Protein AF-A0A497N2C2-F1 (afdb_monomer_lite)

Foldseek 3Di:
DDADPVVQWDADPPPRDIHHPVVVVVVCVVPDDPVVVVVVVVVVVVVVVVVVVVD

Structure (mmCIF, N/CA/C/O backbone):
data_AF-A0A497N2C2-F1
#
_entry.id   AF-A0A497N2C2-F1
#
loop_
_atom_site.group_PDB
_atom_site.id
_atom_site.type_symbol
_atom_site.label_atom_id
_atom_site.label_alt_id
_atom_site.label_comp_id
_atom_site.label_asym_id
_atom_site.label_entity_id
_atom_site.label_seq_id
_atom_site.pdbx_P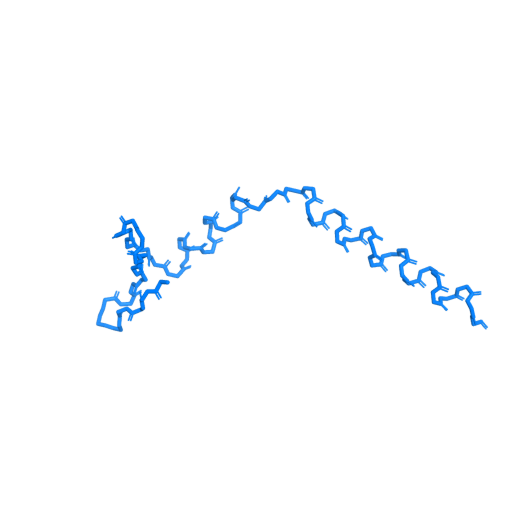DB_ins_code
_atom_site.Cartn_x
_atom_site.Cartn_y
_atom_site.Cartn_z
_atom_site.occupancy
_atom_site.B_iso_or_equiv
_atom_site.auth_seq_id
_atom_site.auth_comp_id
_atom_site.auth_asym_id
_atom_site.auth_atom_id
_atom_site.pdbx_PDB_model_num
ATOM 1 N N . MET A 1 1 ? -1.066 -4.608 -12.163 1.00 84.38 1 MET A N 1
ATOM 2 C CA . MET A 1 1 ? 0.322 -4.216 -12.489 1.00 84.38 1 MET A CA 1
ATOM 3 C C . MET A 1 1 ? 1.133 -5.479 -12.750 1.00 84.38 1 MET A C 1
ATOM 5 O O . MET A 1 1 ? 0.746 -6.526 -12.246 1.00 84.38 1 MET A O 1
ATOM 9 N N . ILE A 1 2 ? 2.172 -5.408 -13.573 1.00 93.12 2 ILE A N 1
ATOM 10 C CA . ILE A 1 2 ? 3.139 -6.483 -13.840 1.00 93.12 2 ILE A CA 1
ATOM 11 C C . ILE A 1 2 ? 4.460 -6.042 -13.218 1.00 93.12 2 ILE A C 1
ATOM 13 O O . ILE A 1 2 ? 4.805 -4.875 -13.344 1.00 93.12 2 ILE A O 1
ATOM 17 N N . TYR A 1 3 ? 5.171 -6.934 -12.534 1.00 94.12 3 TYR A N 1
ATOM 18 C CA . TYR A 1 3 ? 6.513 -6.646 -12.032 1.00 94.12 3 TYR A CA 1
ATOM 19 C C . TYR A 1 3 ? 7.557 -7.185 -13.010 1.00 94.12 3 TYR A C 1
ATOM 21 O O . TYR A 1 3 ? 7.508 -8.364 -13.361 1.00 94.12 3 TYR A O 1
ATOM 29 N N . ASP A 1 4 ? 8.489 -6.334 -13.430 1.00 92.38 4 ASP A N 1
ATOM 30 C CA . ASP A 1 4 ? 9.655 -6.724 -14.215 1.00 92.38 4 ASP A CA 1
ATOM 31 C C . ASP A 1 4 ? 10.871 -6.884 -13.283 1.00 92.38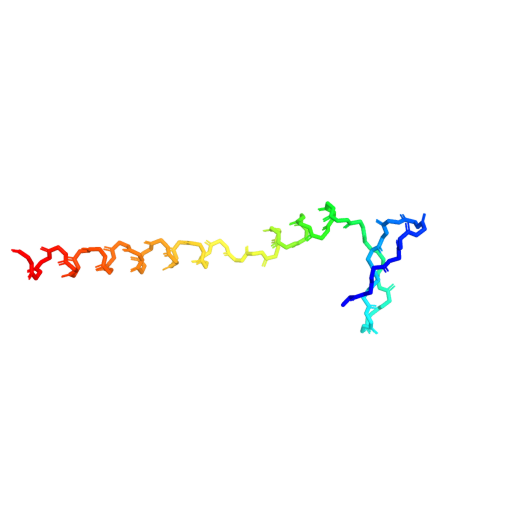 4 ASP A C 1
ATOM 33 O O . ASP A 1 4 ? 11.388 -5.890 -12.758 1.00 92.38 4 ASP A O 1
ATOM 37 N N . PRO A 1 5 ? 11.358 -8.119 -13.065 1.00 90.56 5 PRO A N 1
ATOM 38 C CA . PRO A 1 5 ? 12.469 -8.379 -12.159 1.00 90.56 5 PRO A CA 1
ATOM 39 C C . PRO A 1 5 ? 13.826 -7.892 -12.685 1.00 90.56 5 PRO A C 1
ATOM 41 O O . PRO A 1 5 ? 14.729 -7.692 -11.873 1.00 90.56 5 PRO A O 1
ATOM 44 N N . LYS A 1 6 ? 13.994 -7.686 -14.001 1.00 92.69 6 LYS A N 1
ATOM 45 C CA . LYS A 1 6 ? 15.274 -7.245 -14.586 1.00 92.69 6 LYS A CA 1
ATOM 46 C C . LYS A 1 6 ? 15.563 -5.791 -14.243 1.00 92.69 6 LYS A C 1
ATOM 48 O O . LYS A 1 6 ? 16.684 -5.451 -13.882 1.00 92.69 6 LYS A O 1
ATOM 53 N N . ILE A 1 7 ? 14.533 -4.955 -14.331 1.00 91.50 7 ILE A N 1
ATOM 54 C CA . ILE A 1 7 ? 14.618 -3.513 -14.063 1.00 91.50 7 ILE A CA 1
ATOM 55 C C . ILE A 1 7 ? 14.053 -3.128 -12.690 1.00 91.50 7 ILE A C 1
ATOM 57 O O . ILE A 1 7 ? 14.178 -1.980 -12.279 1.00 91.50 7 ILE A O 1
ATOM 61 N N . ARG A 1 8 ? 13.460 -4.084 -11.958 1.00 91.25 8 ARG A N 1
ATOM 62 C CA . ARG A 1 8 ? 12.811 -3.889 -10.647 1.00 91.25 8 ARG A CA 1
ATOM 63 C C . ARG A 1 8 ? 11.705 -2.828 -10.673 1.00 91.25 8 ARG A C 1
ATOM 65 O O . ARG A 1 8 ? 11.533 -2.068 -9.719 1.00 91.25 8 ARG A O 1
ATOM 72 N N . MET A 1 9 ? 10.941 -2.790 -11.761 1.00 93.56 9 MET A N 1
ATOM 73 C CA . MET A 1 9 ? 9.851 -1.832 -11.964 1.00 93.56 9 MET A CA 1
ATOM 74 C C . MET A 1 9 ? 8.504 -2.535 -12.083 1.00 93.56 9 MET A C 1
ATOM 76 O O . MET A 1 9 ? 8.409 -3.712 -12.418 1.00 93.56 9 MET A O 1
ATOM 80 N N . TYR A 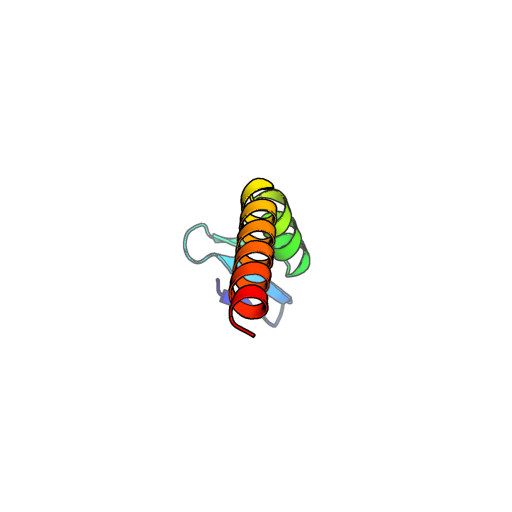1 10 ? 7.444 -1.783 -11.827 1.00 94.25 10 TYR A N 1
ATOM 81 C CA . TYR A 1 10 ? 6.058 -2.196 -11.939 1.00 94.25 10 TYR A CA 1
ATOM 82 C C . TYR A 1 10 ? 5.391 -1.461 -13.099 1.00 94.25 10 TYR A C 1
ATOM 84 O O . TYR A 1 10 ? 5.329 -0.238 -13.110 1.00 94.25 10 TYR A O 1
ATOM 92 N N . THR A 1 11 ? 4.835 -2.202 -14.051 1.00 94.25 11 THR A N 1
ATOM 93 C CA . THR A 1 11 ? 4.094 -1.674 -15.201 1.00 94.25 11 THR A CA 1
ATOM 94 C C . THR A 1 11 ? 2.586 -1.787 -14.972 1.00 94.25 11 THR A C 1
ATOM 96 O O . THR A 1 11 ? 2.060 -2.845 -14.606 1.00 94.25 11 THR A O 1
ATOM 99 N N . CYS A 1 12 ? 1.830 -0.722 -15.215 1.00 92.38 12 CYS A N 1
ATOM 100 C CA . CYS A 1 12 ? 0.372 -0.775 -15.219 1.00 92.38 12 CYS A CA 1
ATOM 101 C C . CYS A 1 12 ? -0.151 -1.361 -16.539 1.00 92.38 12 CYS A C 1
ATOM 103 O O . CYS A 1 12 ? 0.168 -0.858 -17.609 1.00 92.38 12 CYS A O 1
ATOM 105 N N . LYS A 1 13 ? -1.012 -2.388 -16.473 1.00 89.50 13 LYS A N 1
ATOM 106 C CA . LYS A 1 13 ? -1.595 -3.024 -17.672 1.00 89.50 13 LYS A CA 1
ATOM 107 C C . LYS A 1 13 ? -2.582 -2.118 -18.418 1.00 89.50 13 LYS A C 1
ATOM 109 O O . LYS A 1 13 ? -2.801 -2.321 -19.601 1.00 89.50 13 LYS A O 1
ATOM 114 N N . SER A 1 14 ? -3.190 -1.160 -17.721 1.00 88.62 14 SER A N 1
ATOM 115 C CA . SER A 1 14 ? -4.260 -0.325 -18.275 1.00 88.62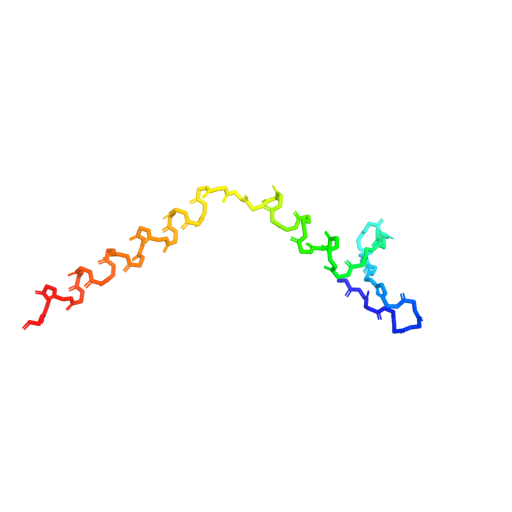 14 SER A CA 1
ATOM 116 C C . SER A 1 14 ? -3.743 0.955 -18.931 1.00 88.62 14 SER A C 1
ATOM 118 O O . SER A 1 14 ? -4.319 1.396 -19.913 1.00 88.62 14 SER A O 1
ATOM 120 N N . CYS A 1 15 ? -2.675 1.556 -18.397 1.00 89.06 15 CYS A N 1
ATOM 121 C CA . CYS A 1 15 ? -2.137 2.831 -18.892 1.00 89.06 15 CYS A CA 1
ATOM 122 C C . CYS A 1 15 ? -0.668 2.770 -19.334 1.00 89.06 15 CYS A C 1
ATOM 124 O O . CYS A 1 15 ? -0.142 3.770 -19.803 1.00 89.06 15 CYS A O 1
ATOM 126 N N . GLY A 1 16 ? 0.017 1.636 -19.160 1.00 89.81 16 GLY A N 1
ATOM 127 C CA . GLY A 1 16 ? 1.426 1.482 -19.541 1.00 89.81 16 GLY A CA 1
ATOM 128 C C . GLY A 1 16 ? 2.431 2.168 -18.610 1.00 89.81 16 GLY A C 1
ATOM 129 O O . GLY A 1 16 ? 3.630 2.057 -18.836 1.00 89.81 16 GLY A O 1
ATOM 130 N N . LEU A 1 17 ? 1.977 2.838 -17.545 1.00 92.06 17 LEU A N 1
ATOM 131 C CA . LEU A 1 17 ? 2.856 3.543 -16.611 1.00 92.06 17 LEU A CA 1
ATOM 132 C C . LEU A 1 17 ? 3.823 2.577 -15.906 1.00 92.06 17 LEU A C 1
ATOM 134 O O . LEU A 1 17 ? 3.379 1.604 -15.293 1.00 92.06 17 LEU A O 1
ATOM 138 N N . THR A 1 18 ? 5.119 2.876 -15.962 1.00 92.56 18 THR A N 1
ATOM 139 C CA . THR A 1 18 ? 6.188 2.185 -15.227 1.00 92.56 18 THR A CA 1
ATOM 140 C C . THR A 1 18 ? 6.557 2.961 -13.972 1.00 92.56 18 THR A C 1
ATOM 142 O O . THR A 1 18 ? 6.927 4.126 -14.069 1.00 92.56 18 THR A O 1
ATOM 145 N N . LEU A 1 19 ? 6.482 2.317 -12.810 1.00 93.19 19 LEU A N 1
ATOM 146 C CA . LEU A 1 19 ? 6.824 2.899 -11.513 1.00 93.19 19 LEU A CA 1
ATOM 147 C C . LEU A 1 19 ? 7.711 1.949 -10.718 1.00 93.19 19 LEU A C 1
ATOM 149 O O . LEU A 1 19 ? 7.557 0.730 -10.768 1.00 93.19 19 LEU A O 1
ATOM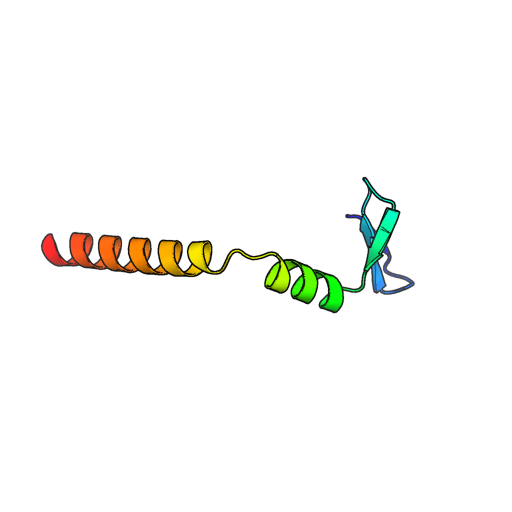 153 N N . THR A 1 20 ? 8.607 2.496 -9.917 1.00 94.31 20 THR A N 1
ATOM 154 C CA . THR A 1 20 ? 9.290 1.761 -8.856 1.00 94.31 20 THR A CA 1
ATOM 155 C C . THR A 1 20 ? 8.337 1.480 -7.692 1.00 94.31 20 THR A C 1
ATOM 157 O O . THR A 1 20 ? 7.254 2.058 -7.567 1.00 94.31 20 THR A O 1
ATOM 160 N N . TYR A 1 21 ? 8.747 0.583 -6.793 1.00 90.19 21 TYR A N 1
ATOM 161 C CA . TYR A 1 21 ? 7.969 0.291 -5.589 1.00 90.19 21 TYR A CA 1
ATOM 162 C C . TYR A 1 21 ? 7.723 1.541 -4.726 1.00 90.19 21 TYR A C 1
ATOM 164 O O . TYR A 1 21 ? 6.612 1.745 -4.241 1.00 90.19 21 TYR A O 1
ATOM 172 N N . MET A 1 22 ? 8.743 2.390 -4.559 1.00 93.12 22 MET A N 1
ATOM 173 C CA . MET A 1 22 ? 8.643 3.593 -3.727 1.00 93.12 22 MET A CA 1
ATOM 174 C C . MET A 1 22 ? 7.663 4.607 -4.314 1.00 93.12 22 MET A C 1
ATOM 176 O O . MET A 1 22 ? 6.801 5.099 -3.590 1.00 93.12 22 MET A O 1
ATOM 180 N N . GLU A 1 23 ? 7.708 4.831 -5.626 1.00 92.44 23 GLU A N 1
ATOM 181 C CA . GLU A 1 23 ? 6.770 5.729 -6.309 1.00 92.44 23 GLU A CA 1
ATOM 182 C C . GLU A 1 23 ? 5.320 5.241 -6.194 1.00 92.44 23 GLU A C 1
ATOM 184 O O . GLU A 1 23 ? 4.408 6.047 -6.026 1.00 92.44 23 GLU A O 1
ATOM 189 N N . ILE A 1 24 ? 5.082 3.922 -6.211 1.00 91.88 24 ILE A N 1
ATOM 190 C CA . ILE A 1 24 ? 3.743 3.360 -5.964 1.00 91.88 24 ILE A CA 1
ATOM 191 C C . ILE A 1 24 ? 3.270 3.674 -4.545 1.00 91.88 24 ILE A C 1
ATOM 193 O O . ILE A 1 24 ? 2.111 4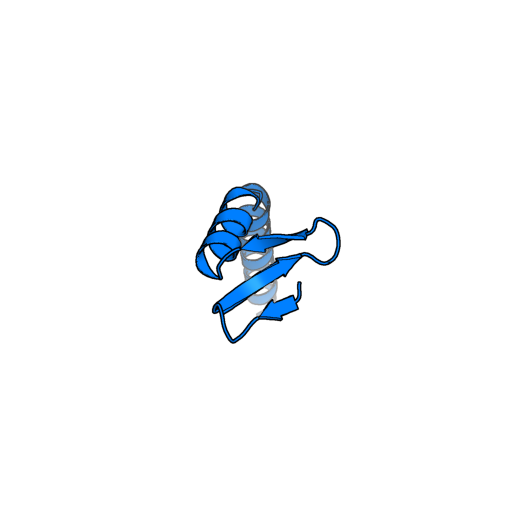.051 -4.349 1.00 91.88 24 ILE A O 1
ATOM 197 N N . VAL A 1 25 ? 4.140 3.499 -3.548 1.00 91.12 25 VAL A N 1
ATOM 198 C CA . VAL A 1 25 ? 3.805 3.786 -2.148 1.00 91.12 25 VAL A CA 1
ATOM 199 C C . VAL A 1 25 ? 3.504 5.272 -1.968 1.00 91.12 25 VAL A C 1
ATOM 201 O O . VAL A 1 25 ? 2.508 5.612 -1.332 1.00 91.12 25 VAL A O 1
ATOM 204 N N . GLU A 1 26 ? 4.310 6.153 -2.553 1.00 92.06 26 GLU A N 1
ATOM 205 C CA . GLU A 1 26 ? 4.100 7.600 -2.503 1.00 92.06 26 GLU A CA 1
ATOM 206 C C . GLU A 1 26 ? 2.827 8.030 -3.228 1.00 92.06 26 GLU A C 1
ATOM 208 O O . GLU A 1 26 ? 2.023 8.763 -2.654 1.00 92.06 26 GLU A O 1
ATOM 213 N N . ALA A 1 27 ? 2.577 7.524 -4.437 1.00 89.44 27 ALA A N 1
ATOM 214 C CA . ALA A 1 27 ? 1.351 7.807 -5.178 1.00 89.44 27 ALA A CA 1
ATOM 215 C C . ALA A 1 27 ? 0.110 7.335 -4.409 1.00 89.44 27 ALA A C 1
ATOM 217 O O . ALA A 1 27 ? -0.888 8.052 -4.332 1.00 89.44 27 ALA A O 1
ATOM 218 N N . ARG A 1 28 ? 0.179 6.155 -3.777 1.00 87.88 28 ARG A N 1
ATOM 219 C CA . ARG A 1 28 ? -0.897 5.651 -2.917 1.00 87.88 28 ARG A CA 1
ATOM 220 C C . ARG A 1 28 ? -1.086 6.526 -1.680 1.00 87.88 28 ARG A C 1
ATOM 222 O O . ARG A 1 28 ? -2.229 6.787 -1.333 1.00 87.88 28 ARG A O 1
ATOM 229 N N . ARG A 1 29 ? -0.010 6.982 -1.032 1.00 85.88 29 ARG A N 1
ATOM 230 C CA . ARG A 1 29 ? -0.090 7.904 0.115 1.00 85.88 29 ARG A CA 1
ATOM 231 C C . ARG A 1 29 ? -0.695 9.247 -0.284 1.00 85.88 29 ARG A C 1
ATOM 233 O O . ARG A 1 29 ? -1.564 9.739 0.418 1.00 85.88 29 ARG A O 1
ATOM 240 N N . ARG A 1 30 ? -0.281 9.810 -1.421 1.00 86.38 30 ARG A N 1
ATOM 241 C CA . ARG A 1 30 ? -0.782 11.093 -1.933 1.00 86.38 30 ARG A CA 1
ATOM 242 C C . ARG A 1 30 ? -2.260 11.035 -2.315 1.00 86.38 30 ARG A C 1
ATOM 244 O O . ARG A 1 30 ? -2.980 11.997 -2.084 1.00 86.38 30 ARG A O 1
ATOM 251 N N . ASN A 1 31 ? -2.696 9.914 -2.885 1.00 82.88 31 ASN A N 1
ATOM 252 C CA . ASN A 1 31 ? -4.084 9.708 -3.297 1.00 82.88 31 ASN A CA 1
ATOM 253 C C . ASN A 1 31 ? -4.964 9.123 -2.184 1.00 82.88 31 ASN A C 1
ATOM 255 O O . ASN A 1 31 ? -6.156 8.920 -2.406 1.00 82.88 31 ASN A O 1
ATOM 259 N N . MET A 1 32 ? -4.403 8.815 -1.009 1.00 79.44 32 MET A N 1
ATOM 260 C CA . MET A 1 32 ? -5.187 8.356 0.129 1.00 79.44 32 MET A CA 1
ATOM 261 C C . MET A 1 32 ? -5.989 9.546 0.675 1.00 79.44 32 MET A C 1
ATOM 263 O O . MET A 1 32 ? -5.385 10.541 1.081 1.00 79.44 32 MET A O 1
ATOM 267 N N . PRO A 1 33 ? -7.329 9.472 0.713 1.00 75.06 33 PRO A N 1
ATOM 268 C CA . PRO A 1 33 ? -8.122 10.517 1.338 1.00 75.06 33 PRO A CA 1
ATOM 269 C C . PRO A 1 33 ? -7.799 10.548 2.834 1.00 75.06 33 PRO A C 1
ATOM 271 O O . PRO A 1 33 ? -7.916 9.524 3.510 1.00 75.06 33 PRO A O 1
ATOM 274 N N . PHE A 1 34 ? -7.425 11.720 3.352 1.00 68.44 34 PHE A N 1
ATOM 275 C CA . PHE A 1 34 ? -7.136 11.935 4.779 1.00 68.44 34 PHE A CA 1
ATOM 276 C C . PHE A 1 34 ? -8.287 11.441 5.682 1.00 68.44 34 PHE A C 1
ATOM 278 O O . PHE A 1 34 ? -8.068 10.847 6.737 1.00 68.44 34 PHE A O 1
ATOM 285 N N . ASP A 1 35 ? -9.518 11.604 5.199 1.00 70.56 35 ASP A N 1
ATOM 286 C CA . ASP A 1 35 ? -10.761 11.222 5.870 1.00 70.56 35 ASP A CA 1
ATOM 287 C C . ASP A 1 35 ? -10.907 9.698 6.066 1.00 70.56 35 ASP A C 1
ATOM 289 O O . ASP A 1 35 ? -11.446 9.215 7.059 1.00 70.56 35 ASP A O 1
ATOM 293 N N . GLU A 1 36 ? -10.348 8.879 5.171 1.00 74.38 36 GLU A N 1
ATOM 294 C CA . GLU A 1 36 ? -10.518 7.427 5.259 1.00 74.38 36 GLU A CA 1
ATOM 295 C C . GLU A 1 36 ? -9.746 6.821 6.447 1.00 74.38 36 GLU A C 1
ATOM 297 O O . GLU A 1 36 ? -10.165 5.827 7.055 1.00 74.38 36 GLU A O 1
ATOM 302 N N . GLU A 1 37 ? -8.612 7.426 6.808 1.00 76.44 37 GLU A N 1
ATOM 303 C CA . GLU A 1 37 ? -7.836 7.029 7.978 1.00 76.44 37 GLU A CA 1
ATOM 304 C C . GLU A 1 37 ? -8.515 7.460 9.284 1.00 76.44 37 GLU A C 1
ATOM 306 O O . GLU A 1 37 ? -8.616 6.653 10.217 1.00 76.44 37 GLU A O 1
ATOM 311 N N . GLU A 1 38 ? -9.042 8.684 9.317 1.00 79.81 38 GLU A N 1
ATOM 312 C CA . GLU A 1 38 ? -9.849 9.236 10.408 1.00 79.81 38 GLU A CA 1
ATOM 313 C C . GLU A 1 38 ? -11.085 8.358 10.666 1.00 79.81 38 GLU A C 1
ATOM 315 O O . GLU A 1 38 ? -11.256 7.820 11.763 1.00 79.81 38 GLU A O 1
ATOM 320 N N . ALA A 1 39 ? -11.868 8.063 9.625 1.00 82.38 39 ALA A N 1
ATOM 321 C CA . ALA A 1 39 ? -13.043 7.196 9.691 1.00 82.38 39 ALA A CA 1
ATOM 322 C C . ALA A 1 39 ? -12.698 5.758 10.121 1.00 82.38 39 ALA A C 1
ATOM 324 O O . ALA A 1 39 ? -13.456 5.090 10.833 1.00 82.38 39 ALA A O 1
ATOM 325 N N . ARG A 1 40 ? -11.534 5.229 9.716 1.00 84.06 40 ARG A N 1
ATOM 326 C CA . ARG A 1 40 ? -11.045 3.916 10.179 1.00 84.06 40 ARG A CA 1
ATOM 327 C C . ARG A 1 40 ? -10.621 3.952 11.652 1.00 84.06 40 ARG A C 1
ATOM 329 O O . ARG A 1 40 ? -10.718 2.928 12.331 1.00 84.06 40 ARG A O 1
ATOM 336 N N . ARG A 1 41 ? -10.130 5.085 12.157 1.00 86.38 41 ARG A N 1
ATOM 337 C CA . ARG A 1 41 ? -9.782 5.284 13.575 1.00 86.38 41 ARG A CA 1
ATOM 338 C C . ARG A 1 41 ? -11.045 5.435 14.431 1.00 86.38 41 ARG A C 1
ATOM 340 O O . ARG A 1 41 ? -11.130 4.789 15.474 1.00 86.38 41 ARG A O 1
ATOM 347 N N . GLN A 1 42 ? -12.035 6.186 13.948 1.00 88.19 42 GLN A N 1
ATOM 348 C CA . GLN A 1 42 ? -13.352 6.359 14.567 1.00 88.19 42 GLN A CA 1
ATOM 349 C C . GLN A 1 42 ? -14.056 5.007 14.765 1.00 88.19 42 GLN A C 1
ATOM 351 O O . GLN A 1 42 ? -14.341 4.623 15.897 1.00 88.19 42 GLN A O 1
ATOM 356 N N . ARG A 1 43 ? -14.201 4.214 13.691 1.00 89.50 43 ARG A N 1
ATOM 357 C CA . ARG A 1 43 ? -14.833 2.880 13.739 1.00 89.50 43 ARG A CA 1
ATOM 358 C C . ARG A 1 43 ? -14.157 1.932 14.730 1.00 89.50 43 ARG A C 1
ATOM 360 O O . ARG A 1 43 ? -14.829 1.190 15.439 1.00 89.50 43 ARG A O 1
ATOM 367 N N . ARG A 1 44 ? -12.821 1.966 14.815 1.00 90.88 44 ARG A N 1
ATOM 368 C CA . ARG A 1 44 ? -12.065 1.161 15.790 1.00 90.88 44 ARG A CA 1
ATOM 369 C C . ARG A 1 44 ? -12.358 1.586 17.229 1.00 90.88 44 ARG A C 1
ATOM 371 O O . ARG A 1 44 ? -12.551 0.720 18.077 1.00 90.88 44 ARG A O 1
ATOM 378 N N . ARG A 1 45 ? -12.418 2.895 17.500 1.00 92.00 45 ARG A N 1
ATOM 379 C CA . ARG A 1 45 ? -12.772 3.435 18.825 1.00 92.00 45 ARG A CA 1
ATOM 380 C C . ARG A 1 45 ? -14.198 3.070 19.225 1.00 92.00 45 ARG A C 1
ATOM 382 O O . ARG A 1 45 ? -14.413 2.646 20.355 1.00 92.00 45 ARG A O 1
ATOM 389 N N . GLU A 1 46 ? -15.149 3.200 18.308 1.00 91.56 46 GLU A N 1
ATOM 390 C CA . GLU A 1 46 ? -16.553 2.844 18.541 1.00 91.56 46 GLU A CA 1
ATOM 391 C C . GLU A 1 46 ? -16.719 1.351 18.824 1.00 91.56 46 GLU A C 1
ATOM 393 O O . GLU A 1 46 ? -17.376 0.982 19.795 1.00 91.56 46 GLU A O 1
ATOM 398 N N . TYR A 1 47 ? -16.047 0.496 18.047 1.00 92.69 47 TYR A N 1
ATOM 399 C CA . TYR A 1 47 ? -16.029 -0.947 18.279 1.00 92.69 47 TYR A CA 1
ATOM 400 C C . TYR A 1 47 ? -15.458 -1.303 19.658 1.00 92.69 47 TYR A C 1
ATOM 402 O O . TYR A 1 47 ? -16.062 -2.074 20.403 1.00 92.69 47 TYR A O 1
ATOM 410 N N . LEU A 1 48 ? -14.321 -0.702 20.027 1.00 93.94 48 LEU A N 1
ATOM 411 C CA . LEU A 1 48 ? -13.709 -0.871 21.347 1.00 93.94 48 LEU A CA 1
ATOM 412 C C . LEU A 1 48 ? -14.651 -0.427 22.471 1.00 93.94 48 LEU A C 1
ATOM 414 O O . LEU A 1 48 ? -14.815 -1.151 23.449 1.00 93.94 48 LEU A O 1
ATOM 418 N N . LYS A 1 49 ? -15.301 0.733 22.320 1.00 91.62 49 LYS A N 1
ATOM 419 C CA . LYS A 1 49 ? -16.258 1.261 23.300 1.00 91.62 49 LYS A CA 1
ATOM 420 C C . LYS A 1 49 ? -17.451 0.323 23.479 1.00 91.62 49 LYS A C 1
ATOM 422 O O . LYS A 1 49 ? -17.814 0.014 24.609 1.00 91.62 49 LYS A O 1
ATOM 427 N N . TRP A 1 50 ? -18.032 -0.157 22.381 1.00 93.62 50 TRP A N 1
ATOM 428 C CA . TRP A 1 50 ? -19.129 -1.123 22.412 1.00 93.62 50 TRP A CA 1
ATOM 429 C C . TRP A 1 50 ? -18.719 -2.433 23.094 1.00 93.62 50 TRP A C 1
ATOM 431 O O . TRP A 1 50 ? -19.432 -2.919 23.971 1.00 93.62 50 TRP A O 1
ATOM 441 N N . TRP A 1 51 ? -17.552 -2.978 22.748 1.00 91.00 51 TRP A N 1
ATOM 442 C CA . TRP A 1 51 ? -17.064 -4.228 23.326 1.00 91.00 51 TRP A CA 1
ATOM 443 C C . TRP A 1 51 ? -16.816 -4.106 24.833 1.00 91.00 51 TRP A C 1
ATOM 445 O O . TRP A 1 51 ? -17.229 -4.980 25.592 1.00 91.00 51 TRP A O 1
ATOM 455 N N . LEU A 1 52 ? -16.212 -2.996 25.272 1.00 90.94 52 LEU A N 1
ATOM 456 C CA . LEU A 1 52 ? -15.984 -2.716 26.691 1.00 90.94 52 LEU A CA 1
ATOM 457 C C . LEU A 1 52 ? -17.277 -2.421 27.458 1.00 90.94 52 LEU A C 1
ATOM 459 O O . LEU A 1 52 ? -17.347 -2.735 28.634 1.00 90.94 52 LEU A O 1
ATOM 463 N N . SER A 1 53 ? -18.308 -1.862 26.817 1.00 84.25 53 SER A N 1
ATOM 464 C CA . SER A 1 53 ? -19.608 -1.624 27.470 1.00 84.25 53 SER A CA 1
ATOM 465 C C . SER A 1 53 ? -20.424 -2.894 27.742 1.00 84.25 53 SER A C 1
ATOM 467 O O . SER A 1 53 ? -21.378 -2.851 28.511 1.00 84.25 53 SER A O 1
ATOM 469 N N . ARG A 1 54 ? -20.078 -4.019 27.099 1.00 70.25 54 ARG A N 1
ATOM 470 C CA . ARG A 1 54 ? -20.747 -5.322 27.268 1.00 70.25 54 ARG A CA 1
ATOM 471 C C . ARG A 1 54 ? -20.017 -6.255 28.243 1.00 70.25 54 ARG A C 1
ATOM 473 O O . ARG A 1 54 ? -20.397 -7.422 28.330 1.00 70.25 54 ARG A O 1
ATOM 480 N N . LYS A 1 55 ? -18.975 -5.772 28.922 1.00 54.06 55 LYS A N 1
ATOM 481 C CA . LYS A 1 55 ? -18.157 -6.523 29.879 1.00 54.06 55 LYS A CA 1
ATOM 482 C C . LYS A 1 55 ? -18.271 -5.902 31.262 1.00 54.06 55 LYS A C 1
ATOM 484 O O . LYS A 1 55 ? -18.354 -6.694 32.220 1.00 54.06 55 LYS A O 1
#

Radius of gyration: 18.61 Å; chains: 1; bounding box: 36×20×49 Å

Secondary structure (DSSP, 8-state):
-EEETTTTEEE-TTT--EE-HHHHHHHHHHTS-HHHHHHHHHHHHHHHHHHHHT-

pLDDT: mean 87.42, std 7.98, range [54.06, 94.31]

Sequence (55 aa):
MIYDPKIRMYTCKSCGLTLTYMEIVEARRRNMPFDEEEARRQRRREYLKWWLSRK